Protein AF-A0A537SBU6-F1 (afdb_monomer)

Sequence (151 aa):
MEAFSTAIATIQRDRDKQPLRVTTTNAFASRWLVPRLPRWRKVRPNAPIEVIGTDGVLDLHAGDADVIRYARRLPTNGIAEEFLSDSSWPVCKPELLTSGPKRAADLRGHVLVHSWWSPSDLSAPIWQRWPESARRKWRDVPEPKHMNHLS

Secondary structure (DSSP, 8-stat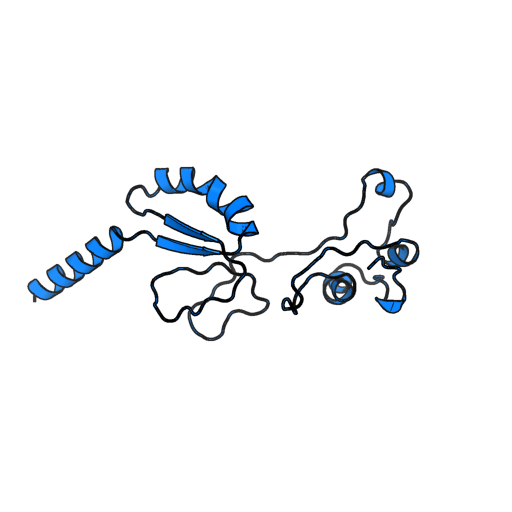e):
-HHHHHHHHHHHHHHTTS-EEEEE-HHHIIIIIGGGHHHHHHH-TTS-EEEEE-SSPPP-TTS--EE----SS--SSS---------------TTHHHHS-SSGGGGGGSEEEPPP--TT-TT---TTTHHHHHTTT-TTPPPGGGSEEE-

Foldseek 3Di:
DVVVVVVVVVVVVVVLQDAAEEEEAQCCCPPPVVVCVVVVCVVRVSHHHHYHHDPDDDDPVPVRYHYDYDDPDFDPPDDDDDPDDDDDDDDDDPVCVVVHDPALLRQLVDEAEFDDDPPPPPPDCTLQCVCVVCCVPHVNHDHSVSHHYDD

Radius of gyration: 22.64 Å; Cα contacts (8 Å, |Δi|>4): 135; chains: 1; bounding box: 49×26×72 Å

Structure (mmCIF, N/CA/C/O backbone):
data_AF-A0A537SBU6-F1
#
_entry.id   AF-A0A537SBU6-F1
#
loop_
_atom_site.group_PDB
_atom_site.id
_atom_site.type_symbol
_atom_site.label_atom_id
_atom_site.label_alt_id
_atom_site.label_comp_id
_atom_site.label_asym_id
_atom_site.label_entity_id
_atom_site.label_seq_id
_atom_site.pdbx_PDB_ins_code
_atom_site.Cartn_x
_atom_site.Cartn_y
_atom_site.Cartn_z
_atom_site.occupancy
_atom_site.B_iso_or_equiv
_atom_site.auth_seq_id
_atom_site.auth_comp_id
_atom_site.auth_asym_id
_atom_site.auth_atom_id
_atom_site.pdbx_PDB_model_num
ATOM 1 N N . MET A 1 1 ? -23.942 -9.610 45.884 1.00 49.03 1 MET A N 1
ATOM 2 C CA . MET A 1 1 ? -23.289 -9.887 44.583 1.00 49.03 1 MET A CA 1
ATOM 3 C C . MET A 1 1 ? -23.922 -9.138 43.405 1.00 49.03 1 MET A C 1
ATOM 5 O O . MET A 1 1 ? -23.227 -8.942 42.420 1.00 49.03 1 MET A O 1
ATOM 9 N N . GLU A 1 2 ? -25.164 -8.643 43.493 1.00 45.81 2 GLU A N 1
ATOM 10 C CA . GLU A 1 2 ? -25.806 -7.938 42.364 1.00 45.81 2 GLU A CA 1
ATOM 11 C C . GLU A 1 2 ? -25.237 -6.541 42.061 1.00 45.81 2 GLU A C 1
ATOM 13 O O . GLU A 1 2 ? -25.116 -6.171 40.900 1.00 45.81 2 GLU A O 1
ATOM 18 N N . ALA A 1 3 ? -24.780 -5.792 43.071 1.00 52.44 3 ALA A N 1
ATOM 19 C CA . ALA A 1 3 ? -24.231 -4.444 42.873 1.00 52.44 3 ALA A CA 1
ATOM 20 C C . ALA A 1 3 ? -22.986 -4.405 41.961 1.00 52.44 3 ALA A C 1
ATOM 22 O O . ALA A 1 3 ? -22.784 -3.439 41.229 1.00 52.44 3 ALA A O 1
ATOM 23 N N . PHE A 1 4 ? -22.175 -5.469 41.965 1.00 47.53 4 PHE A N 1
ATOM 24 C CA . PHE A 1 4 ? -20.969 -5.558 41.138 1.00 47.53 4 PHE A CA 1
ATOM 25 C C . PHE A 1 4 ? -21.310 -5.850 39.670 1.00 47.53 4 PHE A C 1
ATOM 27 O O . PHE A 1 4 ? -20.740 -5.243 38.769 1.00 47.53 4 PHE A O 1
ATOM 34 N N . SER A 1 5 ? -22.302 -6.713 39.426 1.00 53.53 5 SER A N 1
ATOM 35 C CA . SER A 1 5 ? -22.818 -6.981 38.078 1.00 53.53 5 SER A CA 1
ATOM 36 C C . SER A 1 5 ? -23.465 -5.732 37.473 1.00 53.53 5 SER A C 1
ATOM 38 O O . SER A 1 5 ? -23.187 -5.394 36.325 1.00 53.53 5 SER A O 1
ATOM 40 N N . THR A 1 6 ? -24.233 -4.976 38.263 1.00 52.38 6 THR A N 1
ATOM 41 C CA . THR A 1 6 ? -24.843 -3.714 37.821 1.00 52.38 6 THR A CA 1
ATOM 42 C C . THR A 1 6 ? -23.797 -2.630 37.549 1.00 52.38 6 THR A C 1
ATOM 44 O O . THR A 1 6 ? -23.922 -1.900 36.565 1.00 52.38 6 THR A O 1
ATOM 47 N N . ALA A 1 7 ? -22.738 -2.543 38.362 1.00 53.81 7 ALA A N 1
ATOM 48 C CA . ALA A 1 7 ? -21.625 -1.620 38.131 1.00 53.81 7 ALA A CA 1
ATOM 49 C C . ALA A 1 7 ? -20.853 -1.968 36.846 1.00 53.81 7 ALA A C 1
ATOM 51 O O . ALA A 1 7 ? -20.612 -1.087 36.023 1.00 53.81 7 ALA A O 1
ATOM 52 N N . ILE A 1 8 ? -20.556 -3.252 36.612 1.00 59.09 8 ILE A N 1
ATOM 53 C CA . ILE A 1 8 ? -19.918 -3.724 35.372 1.00 59.09 8 ILE A CA 1
ATOM 54 C C . ILE A 1 8 ? -20.816 -3.467 34.155 1.00 59.09 8 ILE A C 1
ATOM 56 O O . ILE A 1 8 ? -20.335 -2.958 33.146 1.00 59.09 8 ILE A O 1
ATOM 60 N N . ALA A 1 9 ? -22.118 -3.749 34.248 1.00 56.59 9 ALA A N 1
ATOM 61 C CA . ALA A 1 9 ? -23.069 -3.506 33.163 1.00 56.59 9 ALA A CA 1
ATOM 62 C C . ALA A 1 9 ? -23.238 -2.008 32.852 1.00 56.59 9 ALA A C 1
ATOM 64 O O . ALA A 1 9 ? -23.466 -1.632 31.704 1.00 56.59 9 ALA A O 1
ATOM 65 N N . THR A 1 10 ? -23.109 -1.141 33.859 1.00 53.25 10 THR A N 1
ATOM 66 C CA . THR A 1 10 ? -23.144 0.320 33.683 1.00 53.25 10 THR A CA 1
ATOM 67 C C . THR A 1 10 ? -21.872 0.818 32.996 1.00 53.25 10 THR A C 1
ATOM 69 O O . THR A 1 10 ? -21.968 1.585 32.043 1.00 53.25 10 THR A O 1
ATOM 72 N N . ILE A 1 11 ? -20.702 0.301 33.384 1.00 57.28 11 ILE A N 1
ATOM 73 C CA . ILE A 1 11 ? -19.420 0.594 32.720 1.00 57.28 11 ILE A CA 1
ATOM 74 C C . ILE A 1 11 ? -19.412 0.074 31.271 1.00 57.28 11 ILE A C 1
ATOM 76 O O . ILE A 1 11 ? -18.925 0.756 30.373 1.00 57.28 11 ILE A O 1
ATOM 80 N N . GLN A 1 12 ? -19.990 -1.103 31.009 1.00 55.91 12 GLN A N 1
ATOM 81 C CA . GLN A 1 12 ? -20.156 -1.634 29.650 1.00 55.91 12 GLN A CA 1
ATOM 82 C C . GLN A 1 12 ? -21.102 -0.769 28.804 1.00 55.91 12 GLN A C 1
ATOM 84 O O . GLN A 1 12 ? -20.758 -0.443 27.672 1.00 55.91 12 GLN A O 1
ATOM 89 N N . ARG A 1 13 ? -22.240 -0.321 29.357 1.00 51.88 13 ARG A N 1
ATOM 90 C CA . ARG A 1 13 ? -23.154 0.602 28.655 1.00 51.88 13 ARG A CA 1
ATOM 91 C C . ARG A 1 13 ? -22.543 1.972 28.379 1.00 51.88 13 ARG A C 1
ATOM 93 O O . ARG A 1 13 ? -22.916 2.594 27.389 1.00 51.88 13 ARG A O 1
ATOM 100 N N . ASP A 1 14 ? -21.652 2.465 29.235 1.00 54.66 14 ASP A N 1
ATOM 101 C CA . ASP A 1 14 ? -20.941 3.719 28.967 1.00 54.66 14 ASP A CA 1
ATOM 102 C C . ASP A 1 14 ? -19.801 3.535 27.953 1.00 54.66 14 ASP A C 1
ATOM 104 O O . ASP A 1 14 ? -19.579 4.437 27.144 1.00 54.66 14 ASP A O 1
ATOM 108 N N . ARG A 1 15 ? -19.167 2.352 27.879 1.00 56.88 15 ARG A N 1
ATOM 109 C CA . ARG A 1 15 ? -18.297 1.989 26.740 1.00 56.88 15 ARG A CA 1
ATOM 110 C C . ARG A 1 15 ? -19.059 1.964 25.417 1.00 56.88 15 ARG A C 1
ATOM 112 O O . ARG A 1 15 ? -18.527 2.454 24.430 1.00 56.88 15 ARG A O 1
ATOM 119 N N . ASP A 1 16 ? -20.298 1.473 25.400 1.00 57.53 16 ASP A N 1
ATOM 120 C CA . ASP A 1 16 ? -21.134 1.455 24.188 1.00 57.53 16 ASP A CA 1
ATOM 121 C C . ASP A 1 16 ? -21.496 2.865 23.678 1.00 57.53 16 ASP A C 1
ATOM 123 O O . ASP A 1 16 ? -21.886 3.022 22.524 1.00 57.53 16 ASP A O 1
ATOM 127 N N . LYS A 1 17 ? -21.363 3.910 24.507 1.00 62.91 17 LYS A N 1
ATOM 128 C CA . LYS A 1 17 ? -21.606 5.304 24.096 1.00 62.91 17 LYS A CA 1
ATOM 129 C C . LYS A 1 17 ? -20.361 6.019 23.591 1.00 62.91 17 LYS A C 1
ATOM 131 O O . LYS A 1 17 ? -20.495 7.048 22.925 1.00 62.91 17 LYS A O 1
ATOM 136 N N . GLN A 1 18 ? -19.168 5.532 23.926 1.00 74.12 18 GLN A N 1
ATOM 137 C CA . GLN A 1 18 ? -17.945 6.148 23.438 1.00 74.12 18 GLN A CA 1
ATOM 138 C C . GLN A 1 18 ? -17.715 5.753 21.978 1.00 74.12 18 GLN A C 1
ATOM 140 O O . GLN A 1 18 ? -17.898 4.590 21.613 1.00 74.12 18 GLN A O 1
ATOM 145 N N . PRO A 1 19 ? -17.348 6.712 21.111 1.00 80.56 19 PRO A N 1
ATOM 146 C CA . PRO A 1 19 ? -17.051 6.386 19.734 1.00 80.56 19 PRO A CA 1
ATOM 147 C C . PRO A 1 19 ? -15.854 5.444 19.67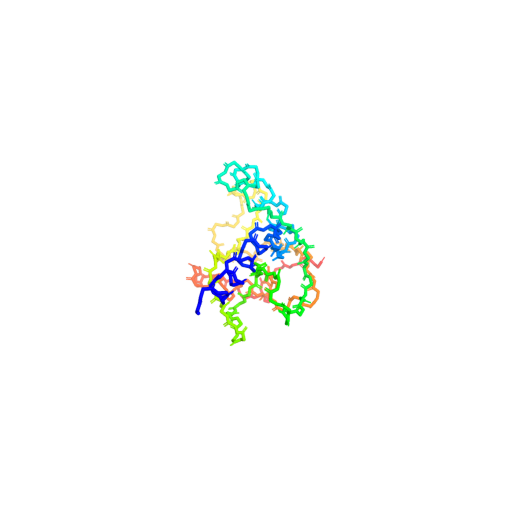1 1.00 80.56 19 PRO A C 1
ATOM 149 O O . PRO A 1 19 ? -14.840 5.655 20.330 1.00 80.56 19 PRO A O 1
ATOM 152 N N . LEU A 1 20 ? -15.964 4.428 18.825 1.00 84.12 20 LEU A N 1
ATOM 153 C CA . LEU A 1 20 ? 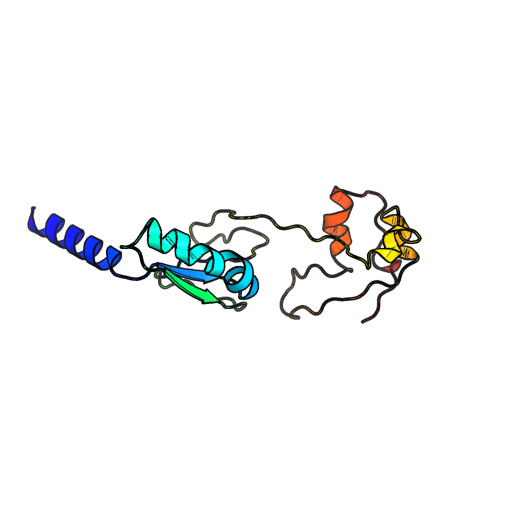-14.841 3.601 18.434 1.00 84.12 20 LEU A CA 1
ATOM 154 C C . LEU A 1 20 ? -13.834 4.487 17.699 1.00 84.12 20 LEU A C 1
ATOM 156 O O . LEU A 1 20 ? -14.095 4.935 16.577 1.00 84.12 20 LEU A O 1
ATOM 160 N N . ARG A 1 21 ? -12.700 4.770 18.336 1.00 85.38 21 ARG A N 1
ATOM 161 C CA . ARG A 1 21 ? -11.653 5.595 17.735 1.00 85.38 21 ARG A CA 1
ATOM 162 C C . ARG A 1 21 ? -10.761 4.698 16.901 1.00 85.38 21 ARG A C 1
ATOM 164 O O . ARG A 1 21 ? -10.137 3.778 17.414 1.00 85.38 21 ARG A O 1
ATOM 171 N N . VAL A 1 22 ? -10.696 4.972 15.608 1.00 86.50 22 VAL A N 1
ATOM 172 C CA . VAL A 1 22 ? -9.843 4.255 14.668 1.00 86.50 22 VAL A CA 1
ATOM 173 C C . VAL A 1 22 ? -8.801 5.222 14.160 1.00 86.50 22 VAL A C 1
ATOM 175 O O . VAL A 1 22 ? -9.116 6.177 13.447 1.00 86.50 22 VAL A O 1
ATOM 178 N N . THR A 1 23 ? -7.541 4.959 14.475 1.00 86.00 23 THR A N 1
ATOM 179 C CA . THR A 1 23 ? -6.455 5.700 13.849 1.00 86.00 23 THR A CA 1
ATOM 180 C C . THR A 1 23 ? -5.941 4.937 12.639 1.00 86.00 23 THR A C 1
ATOM 182 O O . THR A 1 23 ? -5.632 3.749 12.741 1.00 86.00 23 THR A O 1
ATOM 185 N N . THR A 1 24 ? -5.749 5.612 11.507 1.00 87.06 24 THR A N 1
ATOM 186 C CA . THR A 1 24 ? -5.169 5.021 10.292 1.00 87.06 24 THR A CA 1
ATOM 187 C C . THR A 1 24 ? -4.353 6.023 9.471 1.00 87.06 24 THR A C 1
ATOM 189 O O . THR A 1 24 ? -4.288 7.194 9.827 1.00 87.06 24 THR A O 1
ATOM 192 N N . THR A 1 25 ? -3.707 5.574 8.390 1.00 85.31 25 THR A N 1
ATOM 193 C CA . THR A 1 25 ? -3.000 6.476 7.462 1.00 85.31 25 THR A CA 1
ATOM 194 C C . THR A 1 25 ? -3.977 7.402 6.746 1.00 85.31 25 THR A C 1
ATOM 196 O O . THR A 1 25 ? -5.136 7.043 6.507 1.00 85.31 25 THR A O 1
ATOM 199 N N . ASN A 1 26 ? -3.508 8.580 6.334 1.00 86.81 26 ASN A N 1
ATOM 200 C CA . ASN A 1 26 ? -4.350 9.555 5.631 1.00 86.81 26 ASN A CA 1
ATOM 201 C C . ASN A 1 26 ? -4.943 8.982 4.337 1.00 86.81 26 ASN A C 1
ATOM 203 O O . ASN A 1 26 ? -6.126 9.169 4.022 1.00 86.81 26 ASN A O 1
ATOM 207 N N . ALA A 1 27 ? -4.130 8.228 3.596 1.00 85.38 27 ALA A N 1
ATOM 208 C CA . ALA A 1 27 ? -4.548 7.585 2.359 1.00 85.38 27 ALA A CA 1
ATOM 209 C C . ALA A 1 27 ? -5.625 6.516 2.601 1.00 85.38 27 ALA A C 1
ATOM 211 O O . ALA A 1 27 ? -6.610 6.462 1.864 1.00 85.38 27 ALA A O 1
ATOM 212 N N . PHE A 1 28 ? -5.471 5.684 3.6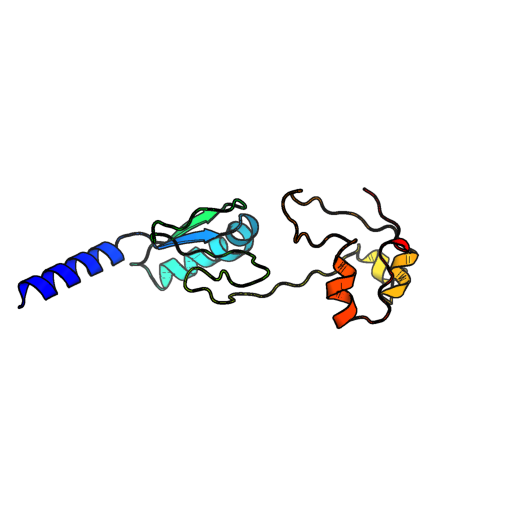36 1.00 87.75 28 PHE A N 1
ATOM 213 C CA . PHE A 1 28 ? -6.442 4.633 3.938 1.00 87.75 28 PHE A CA 1
ATOM 214 C C . PHE A 1 28 ? -7.767 5.209 4.455 1.00 87.75 28 PHE A C 1
ATOM 216 O O . PHE A 1 28 ? -8.842 4.796 4.003 1.00 87.75 28 PHE A O 1
ATOM 223 N N . ALA A 1 29 ? -7.695 6.211 5.339 1.00 90.94 29 ALA A N 1
ATOM 224 C CA . ALA A 1 29 ? -8.864 6.918 5.851 1.00 90.94 29 ALA A CA 1
ATOM 225 C C . ALA A 1 29 ? -9.715 7.477 4.702 1.00 90.94 29 ALA A C 1
ATOM 227 O O . ALA A 1 29 ? -10.892 7.137 4.574 1.00 90.94 29 ALA A O 1
ATOM 228 N N . SER A 1 30 ? -9.101 8.286 3.835 1.00 91.94 30 SER A N 1
ATOM 229 C CA . SER A 1 30 ? -9.800 9.003 2.764 1.00 91.94 30 SER A CA 1
ATOM 230 C C . SER A 1 30 ? -10.293 8.091 1.637 1.00 91.94 30 SER A C 1
ATOM 232 O O . SER A 1 30 ? -11.427 8.237 1.183 1.00 91.94 30 SER A O 1
ATOM 234 N N . ARG A 1 31 ? -9.474 7.131 1.185 1.00 89.81 31 ARG A N 1
ATOM 235 C CA . ARG A 1 31 ? -9.779 6.321 -0.010 1.00 89.81 31 ARG A CA 1
ATOM 236 C C . ARG A 1 31 ? -10.610 5.078 0.287 1.00 89.81 31 ARG A C 1
ATOM 238 O O . ARG A 1 31 ? -11.284 4.582 -0.615 1.00 89.81 31 ARG A O 1
ATOM 245 N N . TRP A 1 32 ? -10.562 4.549 1.511 1.00 90.06 32 TRP A N 1
ATOM 246 C CA . TRP A 1 32 ? -11.211 3.277 1.836 1.00 90.06 32 TRP A CA 1
ATOM 247 C C . TRP A 1 32 ? -12.214 3.378 2.984 1.00 90.06 32 TRP A C 1
ATOM 249 O O . TRP A 1 32 ? -13.363 2.960 2.806 1.00 90.06 32 TRP A O 1
ATOM 259 N N . LEU A 1 33 ? -11.815 3.937 4.131 1.00 91.12 33 LEU A N 1
ATOM 260 C CA . LEU A 1 33 ? -12.622 3.882 5.355 1.00 91.12 33 LEU A CA 1
ATOM 261 C C . LEU A 1 33 ? -13.804 4.858 5.328 1.00 91.12 33 LEU A C 1
ATOM 263 O O . LEU A 1 33 ? -14.948 4.435 5.499 1.00 91.12 33 LEU A O 1
ATOM 267 N N . VAL A 1 34 ? -13.554 6.140 5.047 1.00 93.69 34 VAL A N 1
ATOM 268 C CA . VAL A 1 34 ? -14.585 7.194 5.009 1.00 93.69 34 VAL A CA 1
ATOM 269 C C . VAL A 1 34 ? -15.735 6.856 4.046 1.00 93.69 34 VAL A C 1
ATOM 271 O O . VAL A 1 34 ? -16.887 6.915 4.484 1.00 93.69 34 VAL A O 1
ATOM 274 N N . PRO A 1 35 ? -15.488 6.396 2.799 1.00 94.94 35 PRO A N 1
ATOM 275 C CA . PRO A 1 35 ? -16.560 5.981 1.888 1.00 94.94 35 PRO A CA 1
ATOM 276 C C . PRO A 1 35 ? -17.467 4.860 2.426 1.00 94.94 35 PRO A C 1
ATOM 278 O O . PRO A 1 35 ? -18.590 4.692 1.954 1.00 94.94 35 PRO A O 1
ATOM 281 N N . ARG A 1 36 ? -17.004 4.074 3.409 1.00 94.12 36 ARG A N 1
ATOM 282 C CA . ARG A 1 36 ? -17.729 2.926 3.984 1.00 94.12 36 ARG A CA 1
ATOM 283 C C . ARG A 1 36 ? -18.454 3.255 5.292 1.00 94.12 36 ARG A C 1
ATOM 285 O O . ARG A 1 36 ? -19.336 2.492 5.695 1.00 94.12 36 ARG A O 1
ATOM 292 N N . LEU A 1 37 ? -18.172 4.401 5.918 1.00 93.25 37 LEU A N 1
ATOM 293 C CA . LEU A 1 37 ? -18.828 4.831 7.159 1.00 93.25 37 LEU A CA 1
ATOM 294 C C . LEU A 1 37 ? -20.360 4.941 7.059 1.00 93.25 37 LEU A C 1
ATOM 296 O O . LEU A 1 37 ? -21.027 4.562 8.023 1.00 93.25 37 LEU A O 1
ATOM 300 N N . PRO A 1 38 ? -20.972 5.379 5.937 1.00 94.25 38 PRO A N 1
ATOM 301 C CA . PRO A 1 38 ? -22.431 5.396 5.830 1.00 94.25 38 PRO A CA 1
ATOM 302 C C . PRO A 1 38 ? -23.055 4.005 5.985 1.00 94.25 38 PRO A C 1
ATOM 304 O O . PRO A 1 38 ? -24.097 3.862 6.622 1.00 94.25 38 PRO A O 1
ATOM 307 N N . ARG A 1 39 ? -22.408 2.963 5.443 1.00 94.50 39 ARG A N 1
ATOM 308 C CA . ARG A 1 39 ? -22.857 1.574 5.615 1.00 94.50 39 ARG A CA 1
ATOM 309 C C . ARG A 1 39 ? -22.703 1.128 7.065 1.00 94.50 39 ARG A C 1
ATOM 311 O O . ARG A 1 39 ? -23.626 0.517 7.594 1.00 94.50 39 ARG A O 1
ATOM 318 N N . TRP A 1 40 ? -21.580 1.457 7.706 1.00 91.12 40 TRP A N 1
ATOM 319 C CA . TRP A 1 40 ? -21.371 1.159 9.124 1.00 91.12 40 TRP A CA 1
ATOM 320 C C . TRP A 1 40 ? -22.476 1.759 9.994 1.00 91.12 40 TRP A C 1
ATOM 322 O O . TRP A 1 40 ? -23.129 1.028 10.728 1.00 91.12 40 TRP A O 1
ATOM 332 N N . ARG A 1 41 ? -22.759 3.059 9.842 1.00 91.38 41 ARG A N 1
ATOM 333 C CA . ARG A 1 41 ? -23.787 3.765 10.627 1.00 91.38 41 ARG A CA 1
ATOM 334 C C . ARG A 1 41 ? -25.178 3.142 10.485 1.00 91.38 41 ARG A C 1
ATOM 336 O O . ARG A 1 41 ? -25.936 3.139 11.446 1.00 91.38 41 ARG A O 1
ATOM 343 N N . LYS A 1 42 ? -25.504 2.581 9.314 1.00 93.19 42 LYS A N 1
ATOM 344 C CA . LYS A 1 42 ? -26.766 1.852 9.093 1.00 93.19 42 LYS A CA 1
ATOM 345 C C . LYS A 1 42 ? -26.816 0.508 9.826 1.00 93.19 42 LYS A C 1
ATOM 347 O O . LYS A 1 42 ? -27.869 0.138 10.325 1.00 93.19 42 LYS A O 1
ATOM 352 N N . VAL A 1 43 ? -25.704 -0.229 9.865 1.00 93.81 43 VAL A N 1
ATOM 353 C CA . VAL A 1 43 ? -25.633 -1.573 10.476 1.00 93.81 43 VAL A CA 1
ATOM 354 C C . VAL A 1 43 ? -25.396 -1.504 11.990 1.00 93.81 43 VAL A C 1
ATOM 356 O O . VAL A 1 43 ? -25.840 -2.380 12.728 1.00 93.81 43 VAL A O 1
ATOM 359 N N . ARG A 1 44 ? -24.694 -0.472 12.464 1.00 88.88 44 ARG A N 1
ATOM 360 C CA . ARG A 1 44 ? -24.282 -0.273 13.860 1.00 88.88 44 ARG A CA 1
ATOM 361 C C . ARG A 1 44 ? -24.609 1.158 14.328 1.00 88.88 44 ARG A C 1
ATOM 363 O O . ARG A 1 44 ? -23.693 1.933 14.593 1.00 88.88 44 ARG A O 1
ATOM 370 N N . PRO A 1 45 ? -25.896 1.533 14.444 1.00 86.62 45 PRO A N 1
ATOM 371 C CA . PRO A 1 45 ? -26.287 2.897 14.820 1.00 86.62 45 PRO A CA 1
ATOM 372 C C . PRO A 1 45 ? -25.827 3.299 16.230 1.00 86.62 45 PRO A C 1
ATOM 374 O O . PRO A 1 45 ? -25.565 4.471 16.470 1.00 86.62 45 PRO A O 1
ATOM 377 N N . ASN A 1 46 ? -25.669 2.326 17.133 1.00 85.81 46 ASN A N 1
ATOM 378 C CA . ASN A 1 46 ? -25.258 2.554 18.521 1.00 85.81 46 ASN A CA 1
ATOM 379 C C . ASN A 1 46 ? -23.735 2.518 18.730 1.00 85.81 46 ASN A C 1
ATOM 381 O O . ASN A 1 46 ? -23.298 2.589 19.865 1.00 85.81 46 ASN A O 1
ATOM 385 N N . ALA A 1 47 ? -22.930 2.377 17.671 1.00 85.19 47 ALA A N 1
ATOM 386 C CA . ALA A 1 47 ? -2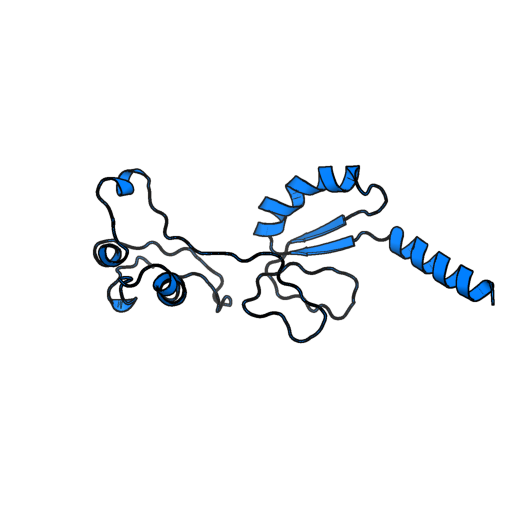1.469 2.355 17.768 1.00 85.19 47 ALA A CA 1
ATOM 387 C C . ALA A 1 47 ? -20.879 3.444 16.855 1.00 85.19 47 ALA A C 1
ATOM 389 O O . ALA A 1 47 ? -20.523 3.158 15.702 1.00 85.19 47 ALA A O 1
ATOM 390 N N . PRO A 1 48 ? -20.834 4.712 17.306 1.00 85.25 48 PRO A N 1
ATOM 391 C CA . PRO A 1 48 ? -20.231 5.780 16.519 1.00 85.25 48 PRO A CA 1
ATOM 392 C C . PRO A 1 48 ? -18.743 5.484 16.274 1.00 85.25 48 PRO A C 1
ATOM 394 O O . PRO A 1 48 ? -18.091 4.869 17.105 1.00 85.25 48 PRO A O 1
ATOM 397 N N . ILE A 1 49 ? -18.207 5.900 15.123 1.00 87.94 49 ILE A N 1
ATOM 398 C CA . ILE A 1 49 ? -16.776 5.777 14.796 1.00 87.94 49 ILE A CA 1
ATOM 399 C C . ILE A 1 49 ? -16.179 7.177 14.676 1.00 87.94 49 ILE A C 1
ATOM 401 O O . ILE A 1 49 ? -16.709 8.007 13.929 1.00 87.94 49 ILE A O 1
ATOM 405 N N . GLU A 1 50 ? -15.051 7.399 15.343 1.00 88.06 50 GLU A N 1
ATOM 406 C CA . GLU A 1 50 ? -14.159 8.539 15.130 1.00 88.06 50 GLU A CA 1
ATOM 407 C C . GLU A 1 50 ? -12.939 8.064 14.329 1.00 88.06 50 GLU A C 1
ATOM 409 O O . GLU A 1 50 ? -12.285 7.099 14.713 1.00 88.06 50 GLU A O 1
ATOM 414 N N . VAL A 1 51 ? -12.629 8.716 13.204 1.00 89.69 51 VAL A N 1
ATOM 415 C CA . VAL A 1 51 ? -11.464 8.363 12.376 1.00 89.69 51 VAL A CA 1
ATOM 416 C C . VAL A 1 51 ? -10.396 9.433 12.514 1.00 89.69 51 VAL A C 1
ATOM 418 O O . VAL A 1 51 ? -10.640 10.594 12.191 1.00 89.69 51 VAL A O 1
ATOM 421 N N . ILE A 1 52 ? -9.198 9.022 12.916 1.00 87.88 52 ILE A N 1
ATOM 422 C CA . ILE A 1 52 ? -8.025 9.888 13.018 1.00 87.88 52 ILE A CA 1
ATOM 423 C C . ILE A 1 52 ? -7.049 9.482 11.907 1.00 87.88 52 ILE A C 1
ATOM 425 O O . ILE A 1 52 ? -6.465 8.398 11.935 1.00 87.88 52 ILE A O 1
ATOM 429 N N . GLY A 1 53 ? -6.906 10.337 10.893 1.00 87.50 53 GLY A N 1
ATOM 430 C CA . GLY A 1 53 ? -5.940 10.160 9.807 1.00 87.50 53 GLY A CA 1
ATOM 431 C C . GLY A 1 53 ? -4.585 10.747 10.190 1.00 87.50 53 GLY A C 1
ATOM 432 O O . GLY A 1 53 ? -4.478 11.952 10.403 1.00 87.50 53 GLY A O 1
ATOM 433 N N . THR A 1 54 ? -3.554 9.913 10.307 1.00 81.44 54 THR A N 1
ATOM 434 C CA . THR A 1 54 ? -2.176 10.366 10.524 1.00 81.44 54 THR A CA 1
ATOM 435 C C . THR A 1 54 ? -1.171 9.351 9.996 1.00 81.44 54 THR A C 1
ATOM 437 O O . THR A 1 54 ? -1.315 8.143 10.193 1.00 81.44 54 THR A O 1
ATOM 440 N N . ASP A 1 55 ? -0.128 9.859 9.344 1.00 76.19 55 ASP A N 1
ATOM 441 C CA . ASP A 1 55 ? 1.007 9.059 8.877 1.00 76.19 55 ASP A CA 1
ATOM 442 C C . ASP A 1 55 ? 2.146 9.019 9.919 1.00 76.19 55 ASP A C 1
ATOM 444 O O . ASP A 1 55 ? 3.169 8.371 9.710 1.00 76.19 55 ASP A O 1
ATOM 448 N N . GLY A 1 56 ? 1.965 9.688 11.065 1.00 69.25 56 GLY A N 1
ATOM 449 C CA . GLY A 1 56 ? 2.880 9.622 12.201 1.00 69.25 56 GLY A CA 1
ATOM 450 C C . GLY A 1 56 ? 2.737 8.332 13.018 1.00 69.25 56 GLY A C 1
ATOM 451 O O . GLY A 1 56 ? 1.668 7.710 13.079 1.00 69.25 56 GLY A O 1
ATOM 452 N N . VAL A 1 57 ? 3.827 7.954 13.691 1.00 61.78 57 VAL A N 1
ATOM 453 C CA . VAL A 1 57 ? 3.822 6.902 14.716 1.00 61.78 57 VAL A CA 1
ATOM 454 C C . VAL A 1 57 ? 3.178 7.483 15.970 1.00 61.78 57 VAL A C 1
ATOM 456 O O . VAL A 1 57 ? 3.669 8.472 16.509 1.00 61.78 57 VAL A O 1
ATOM 459 N N . LEU A 1 58 ? 2.065 6.899 16.412 1.00 63.47 58 LEU A N 1
ATOM 460 C CA . LEU A 1 58 ? 1.433 7.272 17.675 1.00 63.47 58 LEU A CA 1
ATOM 461 C C . LEU A 1 58 ? 1.856 6.298 18.767 1.00 63.47 58 LEU A C 1
ATOM 463 O O . LEU A 1 58 ? 1.944 5.096 18.520 1.00 63.47 58 LEU A O 1
ATOM 467 N N . ASP A 1 59 ? 2.070 6.826 19.968 1.00 60.72 59 ASP A N 1
ATOM 468 C CA . ASP A 1 59 ? 2.126 6.016 21.178 1.00 60.72 59 ASP A CA 1
ATOM 469 C C . ASP A 1 59 ? 0.708 5.526 21.509 1.00 60.72 59 ASP A C 1
ATOM 471 O O . ASP A 1 59 ? -0.239 6.311 21.576 1.00 60.72 59 ASP A O 1
ATOM 475 N N . LEU A 1 60 ? 0.557 4.211 21.647 1.00 61.38 60 LEU A N 1
ATOM 476 C CA . LEU A 1 60 ? -0.730 3.533 21.802 1.00 61.38 60 LEU A CA 1
ATOM 477 C C . LEU A 1 60 ? -1.040 3.166 23.254 1.00 61.38 60 LEU A C 1
ATOM 479 O O . LEU A 1 60 ? -2.017 2.463 23.514 1.00 61.38 60 LEU A O 1
ATOM 483 N N . HIS A 1 61 ? -0.245 3.636 24.215 1.00 55.06 61 HIS A N 1
ATOM 484 C CA . HIS A 1 61 ? -0.324 3.206 25.612 1.00 55.06 61 HIS A CA 1
ATOM 485 C C . HIS A 1 61 ? -1.556 3.671 26.419 1.00 55.06 61 HIS A C 1
ATOM 487 O O . HIS A 1 61 ? -1.546 3.579 27.642 1.00 55.06 61 HIS A O 1
ATOM 493 N N . ALA A 1 62 ? -2.656 4.069 25.772 1.00 55.19 62 ALA A N 1
ATOM 494 C CA . ALA A 1 62 ? -3.897 4.463 26.449 1.00 55.19 62 ALA A CA 1
ATOM 495 C C . ALA A 1 62 ? -5.108 3.540 26.193 1.00 55.19 62 ALA A C 1
ATOM 497 O O . ALA A 1 62 ? -6.121 3.701 26.857 1.00 55.19 62 ALA A O 1
ATOM 498 N N . GLY A 1 63 ? -5.039 2.569 25.270 1.00 56.44 63 GLY A N 1
ATOM 499 C CA . GLY A 1 63 ? -6.118 1.577 25.075 1.00 56.44 63 GLY A CA 1
ATOM 500 C C . GLY A 1 63 ? -7.436 2.096 24.469 1.00 56.44 63 GLY A C 1
ATOM 501 O O . GLY A 1 63 ? -8.359 1.308 24.280 1.00 56.44 63 GLY A O 1
ATOM 502 N N . ASP A 1 64 ? -7.515 3.381 24.116 1.00 58.88 64 ASP A N 1
ATOM 503 C CA . ASP A 1 64 ? -8.746 4.036 23.642 1.00 58.88 64 ASP A CA 1
ATOM 504 C C . ASP A 1 64 ? -8.895 4.085 22.110 1.00 58.88 64 ASP A C 1
ATOM 506 O O . ASP A 1 64 ? -9.814 4.730 21.602 1.00 58.88 64 ASP A O 1
ATOM 510 N N . ALA A 1 65 ? -7.987 3.465 21.349 1.00 66.12 65 ALA A N 1
ATOM 511 C CA . ALA A 1 65 ? -8.035 3.493 19.890 1.00 66.12 65 ALA A CA 1
ATOM 512 C C . ALA A 1 65 ? -7.602 2.172 19.249 1.00 66.12 65 ALA A C 1
ATOM 514 O O . ALA A 1 65 ? -6.546 1.627 19.571 1.00 66.12 65 ALA A O 1
ATOM 515 N N . ASP A 1 66 ? -8.377 1.728 18.261 1.00 71.31 66 ASP A N 1
ATOM 516 C CA . ASP A 1 66 ? -7.958 0.708 17.309 1.00 71.31 66 ASP A CA 1
ATOM 517 C C . ASP A 1 66 ? -7.035 1.325 16.259 1.00 71.31 66 ASP A C 1
ATOM 519 O O . ASP A 1 66 ? -7.216 2.462 15.801 1.00 71.31 66 ASP A O 1
ATOM 523 N N . VAL A 1 67 ? -6.026 0.565 15.846 1.00 76.25 67 VAL A N 1
ATOM 524 C CA . VAL A 1 67 ? -4.946 1.073 15.002 1.00 76.25 67 VAL A CA 1
ATOM 525 C C . VAL A 1 67 ? -4.836 0.244 13.743 1.00 76.25 67 VAL A C 1
ATOM 527 O O . VAL A 1 67 ? -4.470 -0.925 13.774 1.00 76.25 67 VAL A O 1
ATOM 530 N N . ILE A 1 68 ? -5.087 0.889 12.608 1.00 79.44 68 ILE A N 1
ATOM 531 C CA . ILE A 1 68 ? -4.854 0.308 11.288 1.00 79.44 68 ILE A CA 1
ATOM 532 C C . ILE A 1 68 ? -3.604 0.975 10.717 1.00 79.44 68 ILE A C 1
ATOM 534 O O . ILE A 1 68 ? -3.620 2.170 10.406 1.00 79.44 68 ILE A O 1
ATOM 538 N N . ARG A 1 69 ? -2.501 0.237 10.590 1.00 77.69 69 ARG A N 1
ATOM 539 C CA . ARG A 1 69 ? -1.227 0.755 10.063 1.00 77.69 69 ARG A CA 1
ATOM 540 C C . ARG A 1 69 ? -0.588 -0.208 9.081 1.00 77.69 69 ARG A C 1
ATOM 542 O O . ARG A 1 69 ? -0.794 -1.413 9.156 1.00 77.69 69 ARG A O 1
ATOM 549 N N . TYR A 1 70 ? 0.236 0.356 8.202 1.00 73.44 70 TYR A N 1
ATOM 550 C CA . TYR A 1 70 ? 1.202 -0.425 7.447 1.00 73.44 70 TYR A CA 1
ATOM 551 C C . TYR A 1 70 ? 2.332 -0.844 8.378 1.00 73.44 70 TYR A C 1
ATOM 553 O O . TYR A 1 70 ? 2.951 -0.006 9.034 1.00 73.44 70 TYR A O 1
ATOM 561 N N . ALA A 1 71 ? 2.601 -2.142 8.422 1.00 73.75 71 ALA A N 1
ATOM 562 C CA . ALA A 1 71 ? 3.719 -2.694 9.160 1.00 73.75 71 ALA A CA 1
ATOM 563 C C . ALA A 1 71 ? 4.334 -3.837 8.351 1.00 73.75 71 ALA A C 1
ATOM 565 O O . ALA A 1 71 ? 3.626 -4.683 7.814 1.00 73.75 71 ALA A O 1
ATOM 566 N N . ARG A 1 72 ? 5.669 -3.879 8.271 1.00 69.00 72 ARG A N 1
ATOM 567 C CA . ARG A 1 72 ? 6.378 -5.002 7.625 1.00 69.00 72 ARG A CA 1
ATOM 568 C C . ARG A 1 72 ? 6.383 -6.268 8.472 1.00 69.00 72 ARG A C 1
ATOM 570 O O . ARG A 1 72 ? 6.621 -7.355 7.958 1.00 69.00 72 ARG A O 1
ATOM 577 N N . ARG A 1 73 ? 6.211 -6.104 9.779 1.00 73.25 73 ARG A N 1
ATOM 578 C CA . ARG A 1 73 ? 6.087 -7.170 10.766 1.00 73.25 73 ARG A CA 1
ATOM 579 C C . ARG A 1 73 ? 5.039 -6.730 11.763 1.00 73.25 73 ARG A C 1
ATOM 581 O O . ARG A 1 73 ? 4.974 -5.543 12.081 1.00 73.25 73 ARG A O 1
ATOM 588 N N . LEU A 1 74 ? 4.255 -7.681 12.249 1.00 78.62 74 LEU A N 1
ATOM 589 C CA . LEU A 1 74 ? 3.322 -7.397 13.325 1.00 78.62 74 LEU A CA 1
ATOM 590 C C . LEU A 1 74 ? 4.112 -6.905 14.548 1.00 78.62 74 LEU A C 1
ATOM 592 O O . LEU A 1 74 ? 5.167 -7.475 14.854 1.00 78.62 74 LEU A O 1
ATOM 596 N N . PRO A 1 75 ? 3.657 -5.828 15.209 1.00 75.81 75 PRO A N 1
ATOM 597 C CA . PRO A 1 75 ? 4.267 -5.382 16.449 1.00 75.81 75 PRO A CA 1
ATOM 598 C C . PRO A 1 75 ? 4.227 -6.514 17.479 1.00 75.81 75 PRO A C 1
ATOM 600 O O . PRO A 1 75 ? 3.274 -7.288 17.543 1.00 75.81 75 PRO A O 1
ATOM 603 N N . THR A 1 76 ? 5.287 -6.623 18.275 1.00 76.00 76 THR A N 1
ATOM 604 C CA . THR A 1 76 ? 5.413 -7.663 19.308 1.00 76.00 76 THR A CA 1
ATOM 605 C C . THR A 1 76 ? 4.762 -7.254 20.627 1.00 76.00 76 THR A C 1
ATOM 607 O O . THR A 1 76 ? 4.566 -8.087 21.506 1.00 76.00 76 THR A O 1
ATOM 610 N N . ASN A 1 77 ? 4.445 -5.969 20.783 1.00 74.00 77 ASN A N 1
ATOM 611 C CA . ASN A 1 77 ? 3.746 -5.406 21.924 1.00 74.00 77 ASN A CA 1
ATOM 612 C C . ASN A 1 77 ? 2.243 -5.284 21.621 1.00 74.00 77 ASN A C 1
ATOM 614 O O . ASN A 1 77 ? 1.808 -4.350 20.954 1.00 74.00 77 ASN A O 1
ATOM 618 N N . GLY A 1 78 ? 1.450 -6.215 22.154 1.00 74.94 78 GLY A N 1
ATOM 619 C CA . GLY A 1 78 ? -0.013 -6.200 22.060 1.00 74.94 78 GLY A CA 1
ATOM 620 C C . GLY A 1 78 ? -0.586 -7.275 21.136 1.00 74.94 78 GLY A C 1
ATOM 621 O O . GLY A 1 78 ? 0.102 -8.218 20.751 1.00 74.94 78 GLY A O 1
ATOM 622 N N . ILE A 1 79 ? -1.876 -7.142 20.821 1.00 80.12 79 ILE A N 1
ATOM 623 C CA . ILE A 1 79 ? -2.577 -8.002 19.863 1.00 80.12 79 ILE A CA 1
ATOM 624 C C . ILE A 1 79 ? -2.551 -7.291 18.514 1.00 80.12 79 ILE A C 1
ATOM 626 O O . ILE A 1 79 ? -3.052 -6.175 18.393 1.00 80.12 79 ILE A O 1
ATOM 630 N N . ALA A 1 80 ? -1.971 -7.936 17.508 1.00 82.50 80 ALA A N 1
ATOM 631 C CA . ALA A 1 80 ? -1.954 -7.431 16.147 1.00 82.50 80 ALA A CA 1
ATOM 632 C C . ALA A 1 80 ? -2.291 -8.557 15.173 1.00 82.50 80 ALA A C 1
ATOM 634 O O . ALA A 1 80 ? -1.767 -9.665 15.284 1.00 82.50 80 ALA A O 1
ATOM 635 N N . GLU A 1 81 ? -3.151 -8.246 14.212 1.00 84.44 81 GLU A N 1
ATOM 636 C CA . GLU A 1 81 ? -3.563 -9.151 13.147 1.00 84.44 81 GLU A CA 1
ATOM 637 C C . GLU A 1 81 ? -3.292 -8.488 11.795 1.00 84.44 81 GLU A C 1
ATOM 639 O O . GLU A 1 81 ? -3.435 -7.271 11.637 1.00 84.44 81 GLU A O 1
ATOM 644 N N . GLU A 1 82 ? -2.874 -9.284 10.813 1.00 85.25 82 GLU A N 1
ATOM 645 C CA . GLU A 1 82 ? -2.756 -8.802 9.443 1.00 85.25 82 GLU A CA 1
ATOM 646 C C . GLU A 1 82 ? -4.155 -8.565 8.868 1.00 85.25 82 GLU A C 1
ATOM 648 O O . GLU A 1 82 ? -4.932 -9.496 8.684 1.00 85.25 82 GLU A O 1
ATOM 653 N N . PHE A 1 83 ? -4.468 -7.309 8.558 1.00 84.62 83 PHE A N 1
ATOM 654 C CA . PHE A 1 83 ? -5.747 -6.963 7.944 1.00 84.62 83 PHE A CA 1
ATOM 655 C C . PHE A 1 83 ? -5.706 -7.056 6.413 1.00 84.62 83 PHE A C 1
ATOM 657 O O . PHE A 1 83 ? -6.624 -7.578 5.783 1.00 84.62 83 PHE A O 1
ATOM 664 N N . LEU A 1 84 ? -4.647 -6.514 5.805 1.00 82.44 84 LEU A N 1
ATOM 665 C CA . LEU A 1 84 ? -4.456 -6.438 4.359 1.00 82.44 84 LEU A CA 1
ATOM 666 C C . LEU A 1 84 ? -2.962 -6.512 4.036 1.00 82.44 84 LEU A C 1
ATOM 668 O O . LEU A 1 84 ? -2.160 -5.859 4.702 1.00 82.44 84 LEU A O 1
ATOM 672 N N . SER A 1 85 ? -2.620 -7.214 2.955 1.00 81.81 85 SER A N 1
ATOM 673 C CA . SER A 1 85 ? -1.308 -7.126 2.310 1.00 81.81 85 SER A CA 1
ATOM 674 C C . SER A 1 85 ? -1.382 -6.265 1.053 1.00 81.81 85 SER A C 1
ATOM 676 O O . SER A 1 85 ? -2.345 -6.328 0.282 1.00 81.81 85 SER A O 1
ATOM 678 N N . ASP A 1 86 ? -0.352 -5.454 0.829 1.00 76.56 86 ASP A N 1
ATOM 679 C CA . ASP A 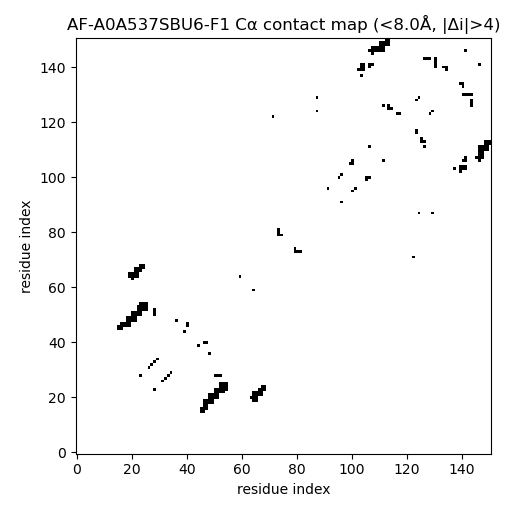1 86 ? -0.201 -4.642 -0.370 1.00 76.56 86 ASP A CA 1
ATOM 680 C C . ASP A 1 86 ? 0.918 -5.169 -1.281 1.00 76.56 86 ASP A C 1
ATOM 682 O O . ASP A 1 86 ? 1.785 -5.962 -0.905 1.00 76.56 86 ASP A O 1
ATOM 686 N N . SER A 1 87 ? 0.866 -4.760 -2.547 1.00 77.56 87 SER A N 1
ATOM 687 C CA . SER A 1 87 ? 1.910 -5.061 -3.523 1.00 77.56 87 SER A CA 1
ATOM 688 C C . SER A 1 87 ? 2.143 -3.861 -4.427 1.00 77.56 87 SER A C 1
ATOM 690 O O . SER A 1 87 ? 1.204 -3.194 -4.861 1.00 77.56 87 SER A O 1
ATOM 692 N N . SER A 1 88 ? 3.412 -3.584 -4.714 1.00 80.31 88 SER A N 1
ATOM 693 C CA . SER A 1 88 ? 3.810 -2.472 -5.575 1.00 80.31 88 SER A CA 1
ATOM 694 C C . SER A 1 88 ? 4.021 -2.952 -7.007 1.00 80.31 88 SER A C 1
ATOM 696 O O . SER A 1 88 ? 4.763 -3.908 -7.253 1.00 80.31 88 SER A O 1
ATOM 698 N N . TRP A 1 89 ? 3.399 -2.253 -7.954 1.00 83.31 89 TRP A N 1
ATOM 699 C CA . TRP A 1 89 ? 3.476 -2.560 -9.379 1.00 83.31 89 TRP A CA 1
ATOM 700 C C . TRP A 1 89 ? 4.098 -1.389 -10.134 1.00 83.31 89 TRP A C 1
ATOM 702 O O . TRP A 1 89 ? 3.744 -0.241 -9.856 1.00 83.31 89 TRP A O 1
ATOM 712 N N . PRO A 1 90 ? 4.992 -1.655 -11.100 1.00 85.38 90 PRO A N 1
ATOM 713 C CA . PRO A 1 90 ? 5.407 -0.633 -12.040 1.00 85.38 90 PRO A CA 1
ATOM 714 C C . PRO A 1 90 ? 4.201 -0.251 -12.901 1.00 85.38 90 PRO A C 1
A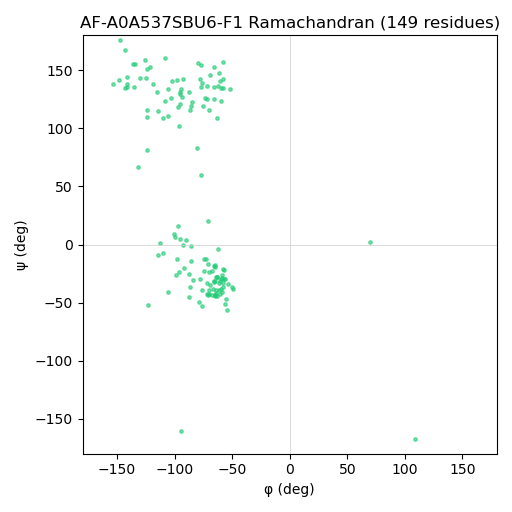TOM 716 O O . PRO A 1 90 ? 3.456 -1.115 -13.368 1.00 85.38 90 PRO A O 1
ATOM 719 N N . VAL A 1 91 ? 4.010 1.046 -13.107 1.00 87.75 91 VAL A N 1
ATOM 720 C CA . VAL A 1 91 ? 2.956 1.583 -13.968 1.00 87.75 91 VAL A CA 1
ATOM 721 C C . VAL A 1 91 ? 3.578 2.477 -15.027 1.00 87.75 91 VAL A C 1
ATOM 723 O O . VAL A 1 91 ? 4.629 3.080 -14.815 1.00 87.75 91 VAL A O 1
ATOM 726 N N . CYS A 1 92 ? 2.928 2.562 -16.178 1.00 88.94 92 CYS A N 1
ATOM 727 C CA . CYS A 1 92 ? 3.336 3.433 -17.265 1.00 88.94 92 CYS A CA 1
ATOM 728 C C . CYS A 1 92 ? 2.109 4.019 -17.961 1.00 88.94 92 CYS A C 1
ATOM 730 O O . CYS A 1 92 ? 0.977 3.585 -17.735 1.00 88.94 92 CYS A O 1
ATOM 732 N N . LYS A 1 93 ? 2.339 5.025 -18.807 1.00 89.19 93 LYS A N 1
ATOM 733 C CA . LYS A 1 93 ? 1.292 5.533 -19.692 1.00 89.19 93 LYS A CA 1
ATOM 734 C C . LYS A 1 93 ? 0.816 4.414 -20.635 1.00 89.19 93 LYS A C 1
ATOM 736 O O . LYS A 1 93 ? 1.671 3.661 -21.111 1.00 89.19 93 LYS A O 1
ATOM 741 N N . PRO A 1 94 ? -0.493 4.305 -20.934 1.00 88.56 94 PRO A N 1
ATOM 742 C CA . PRO A 1 94 ? -1.031 3.222 -21.759 1.00 88.56 94 PRO A CA 1
ATOM 743 C C . PRO A 1 94 ? -0.345 3.071 -23.122 1.00 88.56 94 PRO A C 1
ATOM 745 O O . PRO A 1 94 ? -0.157 1.951 -23.587 1.00 88.56 94 PRO A O 1
ATOM 748 N N . GLU A 1 95 ? 0.095 4.166 -23.742 1.00 88.69 95 GLU A N 1
ATOM 749 C CA . GLU A 1 95 ? 0.770 4.156 -25.045 1.00 88.69 95 GLU A CA 1
ATOM 750 C C . GLU A 1 95 ? 2.110 3.403 -25.004 1.00 88.69 95 GLU A C 1
ATOM 752 O O . GLU A 1 95 ? 2.525 2.799 -25.996 1.00 88.69 95 GLU A O 1
ATOM 757 N N . LEU A 1 96 ? 2.763 3.367 -23.836 1.00 87.00 96 LEU A N 1
ATOM 758 C CA . LEU A 1 96 ? 3.998 2.616 -23.622 1.00 87.00 96 LEU A CA 1
ATOM 759 C C . LEU A 1 96 ? 3.744 1.100 -23.568 1.00 87.00 96 LEU A C 1
ATOM 761 O O . LEU A 1 96 ? 4.686 0.326 -23.664 1.00 87.00 96 LEU A O 1
ATOM 765 N N . LEU A 1 97 ? 2.497 0.630 -23.467 1.00 83.44 97 LEU A N 1
ATOM 766 C CA . LEU A 1 97 ? 2.208 -0.807 -23.528 1.00 83.44 97 LEU A CA 1
ATOM 767 C C . LEU A 1 97 ? 2.420 -1.382 -24.929 1.00 83.44 97 LEU A C 1
ATOM 769 O O . LEU A 1 97 ? 2.674 -2.580 -25.054 1.00 83.44 97 LEU A O 1
ATOM 773 N N . THR A 1 98 ? 2.358 -0.561 -25.980 1.00 84.88 98 THR A N 1
ATOM 774 C CA . THR A 1 98 ? 2.542 -1.018 -27.363 1.00 84.88 98 THR A CA 1
ATOM 775 C C . THR A 1 98 ? 4.023 -1.217 -27.683 1.00 84.88 98 THR A C 1
ATOM 777 O O . THR A 1 98 ? 4.399 -2.302 -28.131 1.00 84.88 98 THR A O 1
ATOM 780 N N . SER A 1 99 ? 4.864 -0.226 -27.377 1.00 83.25 99 SER A N 1
ATOM 781 C CA . SER A 1 99 ? 6.295 -0.183 -27.728 1.00 83.25 99 SER A CA 1
ATOM 782 C C . SER A 1 99 ? 7.264 -0.342 -26.552 1.00 83.25 99 SER A C 1
ATOM 784 O O . SER A 1 99 ? 8.469 -0.421 -26.766 1.00 83.25 99 SER A O 1
ATOM 786 N N . GLY A 1 100 ? 6.768 -0.356 -25.319 1.00 81.06 100 GLY A N 1
ATOM 787 C CA . GLY A 1 100 ? 7.586 -0.417 -24.113 1.00 81.06 100 GLY A CA 1
ATOM 788 C C . GLY A 1 100 ? 7.792 -1.827 -23.563 1.00 81.06 100 GLY A C 1
ATOM 789 O O . GLY A 1 100 ? 7.627 -2.814 -24.290 1.00 81.06 100 GLY A O 1
ATOM 790 N N . PRO A 1 101 ? 8.173 -1.935 -22.277 1.00 85.81 101 PRO A N 1
ATOM 791 C CA . PRO A 1 101 ? 8.758 -3.149 -21.729 1.00 85.81 101 PRO A CA 1
ATOM 792 C C . PRO A 1 101 ? 7.741 -4.296 -21.726 1.00 85.81 101 PRO A C 1
ATOM 794 O O . PRO A 1 101 ? 6.648 -4.174 -21.169 1.00 85.81 101 PRO A O 1
ATOM 797 N N . LYS A 1 102 ? 8.105 -5.427 -22.341 1.00 87.25 102 LYS A N 1
ATOM 798 C CA . LYS A 1 102 ? 7.298 -6.663 -22.363 1.00 87.25 102 LYS A CA 1
ATOM 799 C C . LYS A 1 102 ? 7.733 -7.631 -21.269 1.00 87.25 102 LYS A C 1
ATOM 801 O O . LYS A 1 102 ? 6.958 -8.486 -20.843 1.00 87.25 102 LYS A O 1
ATOM 806 N N . ARG A 1 103 ? 8.976 -7.494 -20.814 1.00 89.81 103 ARG A N 1
ATOM 807 C CA . ARG A 1 103 ? 9.609 -8.264 -19.745 1.00 89.81 103 ARG A CA 1
ATOM 808 C C . ARG A 1 103 ? 10.178 -7.330 -18.689 1.00 89.81 103 ARG A C 1
ATOM 810 O O . ARG A 1 103 ? 10.498 -6.178 -18.970 1.00 89.81 103 ARG A O 1
ATOM 817 N N . ALA A 1 104 ? 10.387 -7.844 -17.477 1.00 89.44 104 ALA A N 1
ATOM 818 C CA . ALA A 1 104 ? 11.011 -7.049 -16.421 1.00 89.44 104 ALA A CA 1
ATOM 819 C C . ALA A 1 104 ? 12.439 -6.615 -16.801 1.00 89.44 104 ALA A C 1
ATOM 821 O O . ALA A 1 104 ? 12.849 -5.507 -16.463 1.00 89.44 104 ALA A O 1
ATOM 822 N N . ALA A 1 105 ? 13.168 -7.445 -17.558 1.00 90.75 105 ALA A N 1
ATOM 823 C CA . ALA A 1 105 ? 14.507 -7.131 -18.060 1.00 90.75 105 ALA A CA 1
ATOM 824 C C . ALA A 1 105 ? 14.562 -5.866 -18.936 1.00 90.75 105 ALA A C 1
ATOM 826 O O . ALA A 1 105 ? 15.589 -5.183 -18.953 1.00 90.75 105 ALA A O 1
ATOM 827 N N . ASP A 1 106 ? 13.466 -5.544 -19.626 1.00 90.88 106 ASP A N 1
ATOM 828 C CA . ASP A 1 106 ? 13.387 -4.427 -20.570 1.00 90.88 106 ASP A CA 1
ATOM 829 C C . ASP A 1 106 ? 13.405 -3.071 -19.852 1.00 90.88 106 ASP A C 1
ATOM 831 O O . ASP A 1 106 ? 13.733 -2.055 -20.459 1.00 90.88 106 ASP A O 1
ATOM 835 N N . LEU A 1 107 ? 13.146 -3.042 -18.536 1.00 89.38 107 LEU A N 1
ATOM 836 C CA . LEU A 1 107 ? 13.228 -1.825 -17.721 1.00 89.38 107 LEU A CA 1
ATOM 837 C C . LEU A 1 107 ? 14.612 -1.154 -17.776 1.00 89.38 107 LEU A C 1
ATOM 839 O O . LEU A 1 107 ? 14.695 0.047 -17.544 1.00 89.38 107 LEU A O 1
ATOM 843 N N . ARG A 1 108 ? 15.686 -1.879 -18.137 1.00 88.94 108 ARG A N 1
ATOM 844 C CA . ARG A 1 108 ? 17.020 -1.283 -18.377 1.00 88.94 108 ARG A CA 1
ATOM 845 C C . ARG A 1 108 ? 17.016 -0.233 -19.493 1.00 88.94 108 ARG A C 1
ATOM 847 O O . ARG A 1 108 ? 17.831 0.682 -19.472 1.00 88.94 108 ARG A O 1
ATOM 854 N N . GLY A 1 109 ? 16.126 -0.381 -20.475 1.00 88.06 109 GLY A N 1
ATOM 855 C CA . GLY A 1 109 ? 16.012 0.519 -21.623 1.00 88.06 109 GLY A CA 1
ATOM 856 C C . GLY A 1 109 ? 15.135 1.746 -21.375 1.00 88.06 109 GLY A C 1
ATOM 857 O O . GLY A 1 109 ? 14.980 2.565 -22.276 1.00 88.06 109 GLY A O 1
ATOM 858 N N . HIS A 1 110 ? 14.550 1.885 -20.181 1.00 89.19 110 HIS A N 1
ATOM 859 C CA . HIS A 1 110 ? 13.603 2.951 -19.870 1.00 89.19 110 HIS A CA 1
ATOM 860 C C . HIS A 1 110 ? 14.070 3.811 -18.701 1.00 89.19 110 HIS A C 1
ATOM 862 O O . HIS A 1 110 ? 14.795 3.368 -17.813 1.00 89.19 110 HIS A O 1
ATOM 868 N N . VAL A 1 111 ? 13.614 5.060 -18.716 1.00 89.69 111 VAL A N 1
ATOM 869 C CA . VAL A 1 111 ? 13.789 5.989 -17.606 1.00 89.69 111 VAL A CA 1
ATOM 870 C C . VAL A 1 111 ? 12.665 5.769 -16.601 1.00 89.69 111 VAL A C 1
ATOM 872 O O . VAL A 1 111 ? 11.484 5.865 -16.943 1.00 89.69 111 VAL A O 1
ATOM 875 N N . LEU A 1 112 ? 13.039 5.468 -15.365 1.00 90.19 112 LEU A N 1
ATOM 876 C CA . LEU A 1 112 ? 12.124 5.211 -14.264 1.00 90.19 112 LEU A CA 1
ATOM 877 C C . LEU A 1 112 ? 11.904 6.492 -13.458 1.00 90.19 112 LEU A C 1
ATOM 879 O O . LEU A 1 112 ? 12.848 7.191 -13.091 1.00 90.19 112 LEU A O 1
ATOM 883 N N . VAL A 1 113 ? 10.636 6.805 -13.198 1.00 88.62 113 VAL A N 1
ATOM 884 C CA . VAL A 1 113 ? 10.234 8.014 -12.470 1.00 88.62 113 VAL A CA 1
ATOM 885 C C . VAL A 1 113 ? 10.088 7.685 -10.991 1.00 88.62 113 VAL A C 1
ATOM 887 O O . VAL A 1 113 ? 9.360 6.752 -10.632 1.00 88.62 113 VAL A O 1
ATOM 890 N N . HIS A 1 114 ? 10.763 8.446 -10.133 1.00 83.31 114 HIS A N 1
ATOM 891 C CA . HIS A 1 114 ? 10.608 8.325 -8.691 1.00 83.31 114 HIS A CA 1
ATOM 892 C C . HIS A 1 114 ? 9.311 8.976 -8.211 1.00 83.31 114 HIS A C 1
ATOM 894 O O . HIS A 1 114 ? 8.910 10.048 -8.655 1.00 83.31 114 HIS A O 1
ATOM 900 N N . SER A 1 115 ? 8.642 8.305 -7.276 1.00 78.56 115 SER A N 1
ATOM 901 C CA . SER A 1 115 ? 7.624 8.943 -6.444 1.00 78.56 115 SER A CA 1
ATOM 902 C C . SER A 1 115 ? 8.290 9.434 -5.170 1.00 78.56 115 SER A C 1
ATOM 904 O O . SER A 1 115 ? 9.181 8.763 -4.645 1.00 78.56 115 SER A O 1
ATOM 906 N N . TRP A 1 116 ? 7.864 10.592 -4.679 1.00 78.62 116 TRP A N 1
ATOM 907 C CA . TRP A 1 116 ? 8.349 11.101 -3.407 1.00 78.62 116 TRP A CA 1
ATOM 908 C C . TRP A 1 116 ? 7.779 10.272 -2.250 1.00 78.62 116 TRP A C 1
ATOM 910 O O . TRP A 1 116 ? 6.590 9.951 -2.233 1.00 78.62 116 TRP A O 1
ATOM 920 N N . TRP A 1 117 ? 8.637 9.950 -1.286 1.00 75.44 117 TRP A N 1
ATOM 921 C CA . TRP A 1 117 ? 8.294 9.276 -0.035 1.00 75.44 117 TRP A CA 1
ATOM 922 C C . TRP A 1 117 ? 8.990 9.993 1.118 1.00 75.44 117 TRP A C 1
ATOM 924 O O . TRP A 1 117 ? 10.038 10.614 0.922 1.00 75.44 117 TRP A O 1
ATOM 934 N N . SER A 1 118 ? 8.434 9.881 2.326 1.00 71.44 118 SER A N 1
ATOM 935 C CA . SER A 1 118 ? 9.092 10.418 3.517 1.00 71.44 118 SER A CA 1
ATOM 936 C C . SER A 1 118 ? 10.485 9.789 3.687 1.00 71.44 118 SER A C 1
ATOM 938 O O . SER A 1 118 ? 10.594 8.563 3.626 1.00 71.44 118 SER A O 1
ATOM 940 N N . PRO A 1 119 ? 11.543 10.567 3.980 1.00 69.12 119 PRO A N 1
ATOM 941 C CA . PRO A 1 119 ? 12.871 10.020 4.271 1.00 69.12 119 PRO A CA 1
ATOM 942 C C . PRO A 1 119 ? 12.899 9.060 5.470 1.00 69.12 119 PRO A C 1
ATOM 944 O O . PRO A 1 119 ? 13.753 8.179 5.538 1.00 69.12 119 PRO A O 1
ATOM 947 N N . SER A 1 120 ? 11.961 9.212 6.412 1.00 69.06 120 SER A N 1
ATOM 948 C CA . SER A 1 120 ? 11.800 8.300 7.551 1.00 69.06 120 SER A CA 1
ATOM 949 C C . SER A 1 120 ? 11.163 6.959 7.172 1.00 69.06 120 SER A C 1
ATOM 951 O O . SER A 1 120 ? 11.207 6.016 7.963 1.00 69.06 120 SER A O 1
ATOM 953 N N . ASP A 1 121 ? 10.600 6.839 5.965 1.00 72.00 121 ASP A N 1
ATOM 954 C CA . ASP A 1 121 ? 10.025 5.597 5.466 1.00 7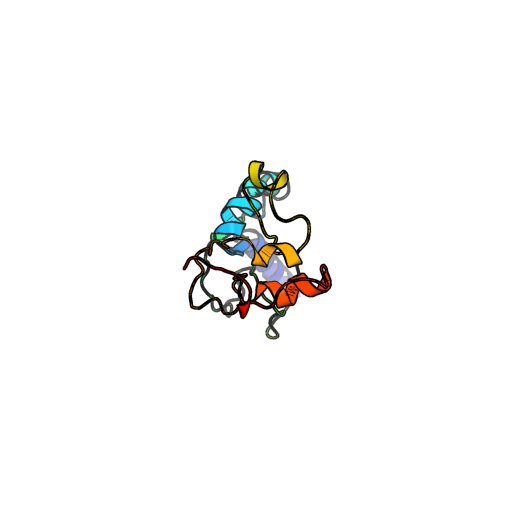2.00 121 ASP A CA 1
ATOM 955 C C . ASP A 1 121 ? 11.128 4.667 4.931 1.00 72.00 121 ASP A C 1
ATOM 957 O O . ASP A 1 121 ? 11.407 4.534 3.731 1.00 72.00 121 ASP A O 1
ATOM 961 N N . LEU A 1 122 ? 11.743 3.938 5.862 1.00 67.88 122 LEU A N 1
ATOM 962 C CA . LEU A 1 122 ? 12.699 2.866 5.567 1.00 67.88 122 LEU A CA 1
ATOM 963 C C . LEU A 1 122 ? 12.074 1.703 4.783 1.00 67.88 122 LEU A C 1
ATOM 965 O O . LEU A 1 122 ? 12.784 0.779 4.384 1.00 67.88 122 LEU A O 1
ATOM 969 N N . SER A 1 123 ? 10.768 1.747 4.530 1.00 71.44 123 SER A N 1
ATOM 970 C CA . SER A 1 123 ? 10.019 0.750 3.787 1.00 71.44 123 SER A CA 1
ATOM 971 C C . SER A 1 123 ? 9.464 1.219 2.445 1.00 71.44 123 SER A C 1
ATOM 973 O O . SER A 1 123 ? 8.864 0.390 1.757 1.00 71.44 123 SER A O 1
ATOM 975 N N . ALA A 1 124 ? 9.718 2.463 2.040 1.00 75.88 124 ALA A N 1
ATOM 976 C CA . ALA A 1 124 ? 9.170 3.033 0.818 1.00 75.88 124 ALA A CA 1
ATOM 977 C C . ALA A 1 124 ? 9.424 2.132 -0.413 1.00 75.88 124 ALA A C 1
ATOM 979 O O . ALA A 1 124 ? 10.559 1.659 -0.596 1.00 75.88 124 ALA A O 1
ATOM 980 N N . PRO A 1 125 ? 8.410 1.895 -1.271 1.00 78.12 125 PRO A N 1
ATOM 981 C CA . PRO A 1 125 ? 8.516 1.087 -2.485 1.00 78.12 125 PRO A CA 1
ATOM 982 C C . PRO A 1 125 ? 9.207 1.863 -3.617 1.00 78.12 125 PRO A C 1
ATOM 984 O O . PRO A 1 125 ? 8.651 2.105 -4.685 1.00 78.12 125 PRO A O 1
ATOM 987 N N . ILE A 1 126 ? 10.447 2.273 -3.367 1.00 86.00 126 ILE A N 1
ATOM 988 C CA . ILE A 1 126 ? 11.312 2.945 -4.336 1.00 86.00 126 ILE A CA 1
ATOM 989 C C . ILE A 1 126 ? 11.948 1.935 -5.295 1.00 86.00 126 ILE A C 1
ATOM 991 O O . ILE A 1 126 ? 12.144 0.764 -4.952 1.00 86.00 126 ILE A O 1
ATOM 995 N N . TRP A 1 127 ? 12.341 2.398 -6.481 1.00 87.25 127 TRP A N 1
ATOM 996 C CA . TRP A 1 127 ? 12.947 1.557 -7.517 1.00 87.25 127 TRP A CA 1
ATOM 997 C C . TRP A 1 127 ? 14.196 0.799 -7.060 1.00 87.25 127 TRP A C 1
ATOM 999 O O . TRP A 1 127 ? 14.437 -0.308 -7.532 1.00 87.25 127 TRP A O 1
ATOM 1009 N N . GLN A 1 128 ? 14.962 1.339 -6.110 1.00 85.75 128 GLN A N 1
ATOM 1010 C CA . GLN A 1 128 ? 16.133 0.664 -5.549 1.00 85.75 128 GLN A CA 1
ATOM 1011 C C . GLN A 1 128 ? 15.764 -0.599 -4.757 1.00 85.75 128 GLN A C 1
ATOM 1013 O O . GLN A 1 128 ? 16.532 -1.557 -4.755 1.00 85.75 128 GLN A O 1
ATOM 1018 N N . ARG A 1 129 ? 14.593 -0.615 -4.104 1.00 84.56 129 ARG A N 1
ATOM 1019 C CA . ARG A 1 129 ? 14.119 -1.732 -3.266 1.00 84.56 129 ARG A CA 1
ATOM 1020 C C . ARG A 1 129 ? 13.143 -2.650 -3.986 1.00 84.56 129 ARG A C 1
ATOM 1022 O O . ARG A 1 129 ? 13.042 -3.824 -3.645 1.00 84.56 129 ARG A O 1
ATOM 1029 N N . TRP A 1 130 ? 12.430 -2.141 -4.989 1.00 86.75 130 TRP A N 1
ATOM 1030 C CA . TRP A 1 130 ? 11.432 -2.907 -5.736 1.00 86.75 130 TRP A CA 1
ATOM 1031 C C . TRP A 1 130 ? 11.931 -4.283 -6.234 1.00 86.75 130 TRP A C 1
ATOM 1033 O O . TRP A 1 130 ? 11.173 -5.248 -6.110 1.00 86.75 130 TRP A O 1
ATOM 1043 N N . PRO A 1 131 ? 13.192 -4.460 -6.693 1.00 87.62 131 PRO A N 1
ATOM 1044 C CA . PRO A 1 131 ? 13.694 -5.777 -7.086 1.00 87.62 131 PRO A CA 1
ATOM 1045 C C . PRO A 1 131 ? 13.618 -6.862 -6.004 1.00 87.62 131 PRO A C 1
ATOM 1047 O O . PRO A 1 131 ? 13.436 -8.029 -6.352 1.00 87.62 131 PRO A O 1
ATOM 1050 N N . GLU A 1 132 ? 13.706 -6.514 -4.716 1.00 86.12 132 GLU A N 1
ATOM 1051 C CA . GLU A 1 132 ? 13.612 -7.475 -3.604 1.00 86.12 132 GLU A CA 1
ATOM 1052 C C . GLU A 1 132 ? 12.257 -8.192 -3.592 1.00 86.12 132 GLU A C 1
ATOM 1054 O O . GLU A 1 132 ? 12.180 -9.410 -3.418 1.00 86.12 132 GLU A O 1
ATOM 1059 N N . SER A 1 133 ? 11.173 -7.448 -3.822 1.00 83.88 133 SER A N 1
ATOM 1060 C CA . SER A 1 133 ? 9.820 -8.000 -3.850 1.00 83.88 133 SER A CA 1
ATOM 1061 C C . SER A 1 133 ? 9.449 -8.545 -5.231 1.00 83.88 133 SER A C 1
ATOM 1063 O O . SER A 1 133 ? 8.795 -9.591 -5.312 1.00 83.88 133 SER A O 1
ATOM 1065 N N . ALA A 1 134 ? 9.899 -7.884 -6.302 1.00 87.56 134 ALA A N 1
ATOM 1066 C CA . ALA A 1 134 ? 9.570 -8.208 -7.688 1.00 87.56 134 ALA A CA 1
ATOM 1067 C C . ALA A 1 134 ? 10.183 -9.530 -8.160 1.00 87.56 134 ALA A C 1
ATOM 1069 O O . ALA A 1 134 ? 9.538 -10.272 -8.904 1.00 87.56 134 ALA A O 1
ATOM 1070 N N . ARG A 1 135 ? 11.389 -9.878 -7.691 1.00 89.50 135 ARG A N 1
ATOM 1071 C CA . ARG A 1 135 ? 12.083 -11.120 -8.082 1.00 89.50 135 ARG A CA 1
ATOM 1072 C C . ARG A 1 135 ? 11.374 -12.397 -7.649 1.00 89.50 135 ARG A C 1
ATOM 1074 O O . ARG A 1 135 ? 11.586 -13.442 -8.259 1.00 89.50 135 ARG A O 1
ATOM 1081 N N . ARG A 1 136 ? 10.476 -12.312 -6.662 1.00 87.31 136 ARG A N 1
ATOM 1082 C CA . ARG A 1 136 ? 9.575 -13.421 -6.306 1.00 87.31 136 ARG A CA 1
ATOM 1083 C C . ARG A 1 136 ? 8.618 -13.773 -7.448 1.00 87.31 136 ARG A C 1
ATOM 1085 O O . ARG A 1 136 ? 8.196 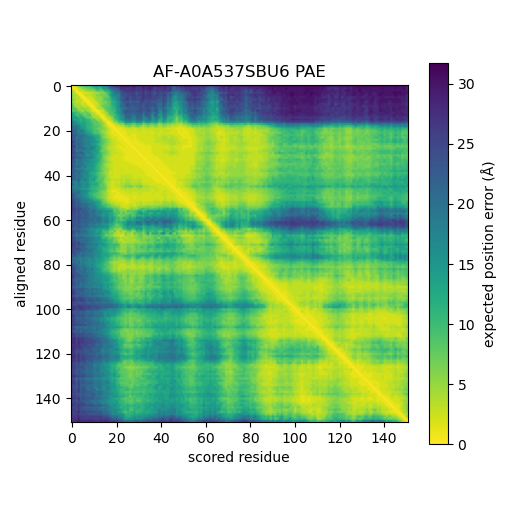-14.919 -7.544 1.00 87.31 136 ARG A O 1
ATOM 1092 N N . LYS A 1 137 ? 8.287 -12.801 -8.308 1.00 85.62 137 LYS A N 1
ATOM 1093 C CA . LYS A 1 137 ? 7.374 -12.965 -9.447 1.00 85.62 137 LYS A CA 1
ATOM 1094 C C . LYS A 1 137 ? 8.098 -13.005 -10.798 1.00 85.62 137 LYS A C 1
ATOM 1096 O O . LYS A 1 137 ? 7.748 -13.828 -11.638 1.00 85.62 137 LYS A O 1
ATOM 1101 N N . TRP A 1 138 ? 9.106 -12.159 -11.011 1.00 89.38 138 TRP A N 1
ATOM 1102 C CA . TRP A 1 138 ? 9.840 -12.060 -12.277 1.00 89.38 138 TRP A CA 1
ATOM 1103 C C . TRP A 1 138 ? 11.339 -12.255 -12.061 1.00 89.38 138 TRP A C 1
ATOM 1105 O O . TRP A 1 138 ? 12.023 -11.410 -11.489 1.00 89.38 138 TRP A O 1
ATOM 1115 N N . ARG A 1 139 ? 11.866 -13.387 -12.536 1.00 89.25 139 ARG A N 1
ATOM 1116 C CA . ARG A 1 139 ? 13.273 -13.766 -12.327 1.00 89.25 139 ARG A CA 1
ATOM 1117 C C . ARG A 1 139 ? 14.271 -12.867 -13.060 1.00 89.25 139 ARG A C 1
ATOM 1119 O O . ARG A 1 139 ? 15.424 -12.798 -12.654 1.00 89.25 139 ARG A O 1
ATOM 1126 N N . ASP A 1 140 ? 13.844 -12.184 -14.117 1.00 92.06 140 ASP A N 1
ATOM 1127 C CA . ASP A 1 140 ? 14.694 -11.368 -14.988 1.00 92.06 140 ASP A CA 1
ATOM 1128 C C . ASP A 1 140 ? 14.691 -9.868 -14.640 1.00 92.06 140 ASP A C 1
ATOM 1130 O O . ASP A 1 140 ? 15.150 -9.051 -15.438 1.00 92.06 140 ASP A O 1
ATOM 1134 N N . VAL A 1 141 ? 14.222 -9.497 -13.440 1.00 91.06 141 VAL A N 1
ATOM 1135 C CA . VAL A 1 141 ? 14.279 -8.114 -12.935 1.00 91.06 141 VAL A CA 1
ATOM 1136 C C . VAL A 1 141 ? 15.739 -7.628 -12.863 1.00 91.06 141 VAL A C 1
ATOM 1138 O O . VAL A 1 141 ? 16.556 -8.252 -12.167 1.00 91.06 141 VAL A O 1
ATOM 1141 N N . PRO A 1 142 ? 16.081 -6.502 -13.522 1.00 89.38 142 PRO A N 1
ATOM 1142 C CA . PRO A 1 142 ? 17.423 -5.933 -13.510 1.00 89.38 142 PRO A CA 1
ATOM 1143 C C . PRO A 1 142 ? 17.919 -5.617 -12.099 1.00 89.38 142 PRO A C 1
ATOM 1145 O O . PRO A 1 142 ? 17.147 -5.416 -11.165 1.00 89.38 142 PRO A O 1
ATOM 1148 N N . GLU A 1 143 ? 19.238 -5.549 -11.930 1.00 87.31 143 GLU A N 1
ATOM 1149 C CA . GLU A 1 143 ? 19.796 -4.940 -10.721 1.00 87.31 143 GLU A CA 1
ATOM 1150 C C . GLU A 1 143 ? 19.552 -3.425 -10.726 1.00 87.31 143 GLU A C 1
ATOM 1152 O O . GLU A 1 143 ? 19.642 -2.822 -11.800 1.00 87.31 143 GLU A O 1
ATOM 1157 N N . PRO A 1 144 ? 19.332 -2.793 -9.556 1.00 84.81 144 PRO A N 1
ATOM 1158 C CA . PRO A 1 144 ? 19.082 -1.353 -9.454 1.00 84.81 144 PRO A CA 1
ATOM 1159 C C . PRO A 1 144 ? 20.097 -0.475 -10.194 1.00 84.81 144 PRO A C 1
ATOM 1161 O O . PRO A 1 144 ? 19.714 0.521 -10.801 1.00 84.81 144 PRO A O 1
ATOM 1164 N N . LYS A 1 145 ? 21.377 -0.874 -10.188 1.00 84.38 145 LYS A N 1
ATOM 1165 C CA . LYS A 1 145 ? 22.484 -0.167 -10.856 1.00 84.38 145 LYS A CA 1
ATOM 1166 C C . LYS A 1 145 ? 22.385 -0.143 -12.387 1.00 84.38 145 LYS A C 1
ATOM 1168 O O . LYS A 1 145 ? 23.058 0.649 -13.027 1.00 84.38 145 LYS A O 1
ATOM 1173 N N . HIS A 1 146 ? 21.587 -1.038 -12.968 1.00 84.56 146 HIS A N 1
ATOM 1174 C CA . HIS A 1 146 ? 21.363 -1.143 -14.412 1.00 84.56 146 HIS A CA 1
ATOM 1175 C C . HIS A 1 146 ? 20.050 -0.486 -14.855 1.00 84.56 146 HIS A C 1
ATOM 1177 O O . HIS A 1 146 ? 19.631 -0.670 -15.995 1.00 84.56 146 HIS A O 1
ATOM 1183 N N . MET A 1 147 ? 19.355 0.195 -13.947 1.00 84.44 147 MET A N 1
ATOM 1184 C CA . MET A 1 147 ? 18.108 0.893 -14.230 1.00 84.44 147 MET A CA 1
ATOM 1185 C C . MET A 1 147 ? 18.406 2.391 -14.263 1.00 84.44 147 MET A C 1
ATOM 1187 O O . MET A 1 147 ? 19.121 2.892 -13.397 1.00 84.44 147 MET A O 1
ATOM 1191 N N . ASN A 1 148 ? 17.890 3.089 -15.272 1.00 82.88 148 ASN A N 1
ATOM 1192 C CA . ASN A 1 148 ? 18.044 4.535 -15.389 1.00 82.88 148 ASN A CA 1
ATOM 1193 C C . ASN A 1 148 ? 16.915 5.215 -14.617 1.00 82.88 148 ASN A C 1
ATOM 1195 O O . ASN A 1 148 ? 15.751 4.871 -14.818 1.00 82.88 148 ASN A O 1
ATOM 1199 N N . HIS A 1 149 ? 17.235 6.193 -13.771 1.00 79.75 149 HIS A N 1
ATOM 1200 C CA . HIS A 1 149 ? 16.243 6.863 -12.926 1.00 79.75 149 HIS A CA 1
ATOM 1201 C C . HIS A 1 149 ? 16.359 8.379 -13.029 1.00 79.75 149 HIS A C 1
ATOM 1203 O O . HIS A 1 149 ? 17.468 8.906 -13.115 1.00 79.75 149 HIS A O 1
ATOM 1209 N N . LEU A 1 150 ? 15.220 9.070 -12.990 1.00 72.19 150 LEU A N 1
ATOM 1210 C CA . LEU A 1 150 ? 15.160 10.515 -12.763 1.00 72.19 150 LEU A CA 1
ATOM 1211 C C . LEU A 1 150 ? 14.875 10.770 -11.284 1.00 72.19 150 LEU A C 1
ATOM 1213 O O . LEU A 1 150 ? 13.833 10.328 -10.794 1.00 72.19 150 LEU A O 1
ATOM 1217 N N . SER A 1 151 ? 15.808 11.446 -10.610 1.00 59.41 151 SER A N 1
ATOM 1218 C CA . SER A 1 151 ? 15.661 11.914 -9.225 1.00 59.41 151 SER A CA 1
ATOM 1219 C C . SER A 1 151 ? 14.483 12.865 -9.052 1.00 59.41 151 SER A C 1
ATOM 1221 O O . SER A 1 151 ? 14.269 13.703 -9.957 1.00 59.41 151 SER A O 1
#

Nearest PDB structures (foldseek):
  3kot-assembly1_A-2  TM=5.557E-01  e=1.349E-03  Citrobacter freundii
  5mmh-assembly3_B-4  TM=5.568E-01  e=3.193E-03  Pseudomonas aeruginosa PAO1
  3hhg-assembly1_D  TM=5.998E-01  e=2.490E-02  Neisseria meningitidis serogroup B
  9f14-assembly1_A  TM=6.887E-01  e=6.840E-01  Klebsiella aerogenes
  7d98-assembly1_A  TM=5.843E-01  e=9.526E-01  Cupriavidus necator

Solvent-accessible surface area (backbone atoms only — not comparable to full-atom values): 9763 Å² total; per-residue (Å²): 120,63,72,59,54,52,50,50,52,50,54,52,56,53,54,46,68,48,53,51,30,36,36,25,32,49,66,52,36,65,76,53,49,57,81,44,44,68,59,47,48,72,78,36,71,70,54,48,74,41,79,45,62,44,85,68,90,73,88,70,92,74,81,69,59,50,76,53,73,93,66,98,57,78,63,85,82,72,90,68,78,91,84,79,89,86,85,90,74,94,81,75,63,74,76,44,69,77,80,43,69,88,48,62,49,43,45,50,82,39,81,43,79,69,77,91,68,64,88,85,47,88,75,58,90,42,76,78,52,40,49,75,66,44,45,79,81,39,84,55,50,58,58,55,90,59,44,42,70,51,130

Mean predicted aligned error: 10.76 Å

pLDDT: mean 79.17, std 12.41, range [45.81, 94.94]